Protein AF-A0A966STB1-F1 (afdb_monomer)

Radius of gyration: 39.83 Å; Cα contacts (8 Å, |Δi|>4): 45; chains: 1; bounding box: 77×28×115 Å

Solvent-accessible surface area (backbone atoms only — not comparable to full-atom values): 8412 Å² total; per-residue (Å²): 144,54,70,67,58,52,54,51,51,55,53,50,56,55,52,56,65,61,66,73,73,76,79,88,90,83,88,86,82,91,80,92,77,86,81,72,77,62,73,63,58,60,52,50,54,56,48,60,64,45,53,65,52,50,55,52,49,53,50,50,50,52,52,49,52,54,51,47,55,50,50,47,53,51,51,43,53,49,54,53,52,52,49,58,64,48,48,54,61,44,51,50,53,29,50,51,20,47,43,53,58,71,22,78,89,51,75,64,89,51,67,66,60,39,51,49,22,48,53,50,28,53,52,40,54,53,49,53,51,55,54,49,57,54,48,54,54,50,59,53,69,72,75,112

Foldseek 3Di:
DVVVVVVVVVVVVVVVVVVVPDDDDDDDDDDDDDDDDPPVVVVVVVVVVVVVVVVVVVVVVVVVVVVVLVVLVVVLVVLVVVLVVLCVVLVVQLVVLVCQLVQVVHDDPDVVSNVVSVVSNVVSVVVNVVSVVVSVVSVVVNPD

Structure (mmCIF, N/CA/C/O backbone):
data_AF-A0A966STB1-F1
#
_entry.id   AF-A0A966STB1-F1
#
loop_
_atom_site.group_PDB
_atom_site.id
_atom_site.type_symbol
_atom_site.label_atom_id
_atom_site.label_alt_id
_atom_site.label_comp_id
_atom_site.label_asym_id
_atom_site.label_entity_id
_atom_site.label_seq_id
_atom_site.pdbx_PDB_ins_code
_atom_site.Cartn_x
_atom_site.Cartn_y
_atom_site.Cartn_z
_atom_site.occupancy
_atom_site.B_iso_or_equiv
_atom_site.auth_seq_id
_atom_site.auth_comp_id
_atom_site.auth_asym_id
_atom_site.auth_atom_id
_atom_site.pdbx_PDB_model_num
ATOM 1 N N . MET A 1 1 ? 51.644 15.482 -32.361 1.00 53.56 1 MET A N 1
ATOM 2 C CA . MET A 1 1 ? 52.282 15.930 -33.619 1.00 53.56 1 MET A CA 1
ATOM 3 C C . MET A 1 1 ? 52.520 14.725 -34.548 1.00 53.56 1 MET A C 1
ATOM 5 O O . MET A 1 1 ? 53.633 14.475 -34.968 1.00 53.56 1 MET A O 1
ATOM 9 N N . PHE A 1 2 ? 51.474 13.933 -34.811 1.00 54.25 2 PHE A N 1
ATOM 10 C CA . PHE A 1 2 ? 51.526 12.704 -35.636 1.00 54.25 2 PHE A CA 1
ATOM 11 C C . PHE A 1 2 ? 50.235 12.584 -36.462 1.00 54.25 2 PHE A C 1
ATOM 13 O O . PHE A 1 2 ? 50.253 12.272 -37.645 1.00 54.25 2 PHE A O 1
ATOM 20 N N . TRP A 1 3 ? 49.116 12.997 -35.859 1.00 38.19 3 TRP A N 1
ATOM 21 C CA . TRP A 1 3 ? 47.798 13.037 -36.493 1.00 38.19 3 TRP A CA 1
ATOM 22 C C . TRP A 1 3 ? 47.689 13.999 -37.694 1.00 38.19 3 TRP A C 1
ATOM 24 O O . TRP A 1 3 ? 47.053 13.659 -38.680 1.00 38.19 3 TRP A O 1
ATOM 34 N N . LEU A 1 4 ? 48.361 15.159 -37.657 1.00 59.09 4 LEU A N 1
ATOM 35 C CA . LEU A 1 4 ? 48.360 16.127 -38.769 1.00 59.09 4 LEU A CA 1
ATOM 36 C C . LEU A 1 4 ? 49.192 15.660 -39.979 1.00 59.09 4 LEU A C 1
ATOM 38 O O . LEU A 1 4 ? 48.802 15.927 -41.114 1.00 59.09 4 LEU A O 1
ATOM 42 N N . GLU A 1 5 ? 50.294 14.937 -39.749 1.00 63.38 5 GLU A N 1
ATOM 43 C CA . GLU A 1 5 ? 51.127 14.361 -40.819 1.00 63.38 5 GLU A CA 1
ATOM 44 C C . GLU A 1 5 ? 50.423 13.175 -41.490 1.00 63.38 5 GLU A C 1
ATOM 46 O O . GLU A 1 5 ? 50.430 13.069 -42.712 1.00 63.38 5 GLU A O 1
ATOM 51 N N . PHE A 1 6 ? 49.701 12.351 -40.723 1.00 69.19 6 PHE A N 1
ATOM 52 C CA . PHE A 1 6 ? 48.909 11.252 -41.281 1.00 69.19 6 PHE A CA 1
ATOM 53 C C . PHE A 1 6 ? 47.780 11.748 -42.195 1.00 69.19 6 PHE A C 1
ATOM 55 O O . PHE A 1 6 ? 47.616 11.247 -43.304 1.00 69.19 6 PHE A O 1
ATOM 62 N N . THR A 1 7 ? 47.036 12.782 -41.785 1.00 58.47 7 THR A N 1
ATOM 63 C CA . THR A 1 7 ? 46.008 13.389 -42.647 1.00 58.47 7 THR A CA 1
ATOM 64 C C . THR A 1 7 ? 46.601 14.045 -43.891 1.00 58.47 7 THR A C 1
ATOM 66 O O . THR A 1 7 ? 46.003 13.972 -44.962 1.00 58.47 7 THR A O 1
ATOM 69 N N . ARG A 1 8 ? 47.787 14.656 -43.784 1.00 69.62 8 ARG A N 1
ATOM 70 C CA . ARG A 1 8 ? 48.456 15.304 -44.919 1.00 69.62 8 ARG A CA 1
ATOM 71 C C . ARG A 1 8 ? 48.957 14.270 -45.933 1.00 69.62 8 ARG A C 1
ATOM 73 O O . ARG A 1 8 ? 48.803 14.484 -47.131 1.00 69.62 8 ARG A O 1
ATOM 80 N N . GLU A 1 9 ? 49.449 13.127 -45.461 1.00 64.62 9 GLU A N 1
ATOM 81 C CA . GLU A 1 9 ? 49.903 12.026 -46.314 1.00 64.62 9 GLU A CA 1
ATOM 82 C C . GLU A 1 9 ? 48.739 11.275 -46.977 1.00 64.62 9 GLU A C 1
ATOM 84 O O . GLU A 1 9 ? 48.813 10.912 -48.151 1.00 64.62 9 GLU A O 1
ATOM 89 N N . PHE A 1 10 ? 47.614 11.126 -46.273 1.00 69.25 10 PHE A N 1
ATOM 90 C CA . PHE A 1 10 ? 46.413 10.505 -46.832 1.00 69.25 10 PHE A CA 1
ATOM 91 C C . PHE A 1 10 ? 45.805 11.342 -47.972 1.00 69.25 10 PHE A C 1
ATOM 93 O O . PHE A 1 10 ? 45.441 10.796 -49.014 1.00 69.25 10 PHE A O 1
ATOM 100 N N . TYR A 1 11 ? 45.757 12.673 -47.820 1.00 63.94 11 TYR A N 1
ATOM 101 C CA . TYR A 1 11 ? 45.321 13.575 -48.894 1.00 63.94 11 TYR A CA 1
ATOM 102 C C . TYR A 1 11 ? 46.332 13.649 -50.050 1.00 63.94 1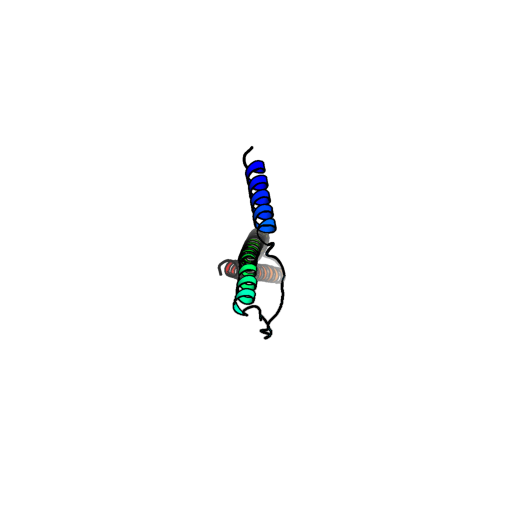1 TYR A C 1
ATOM 104 O O . TYR A 1 11 ? 45.924 13.688 -51.209 1.00 63.94 11 TYR A O 1
ATOM 112 N N . ARG A 1 12 ? 47.641 13.580 -49.769 1.00 76.25 12 ARG A N 1
ATOM 113 C CA . ARG A 1 12 ? 48.690 13.536 -50.803 1.00 76.25 12 ARG A CA 1
ATOM 114 C C . ARG A 1 12 ? 48.547 12.311 -51.715 1.00 76.25 12 ARG A C 1
ATOM 116 O O . ARG A 1 12 ? 48.614 12.444 -52.934 1.00 76.25 12 ARG A O 1
ATOM 123 N N . LEU A 1 13 ? 48.280 11.141 -51.132 1.00 62.47 13 LEU A N 1
ATOM 124 C CA . LEU A 1 13 ? 48.078 9.886 -51.867 1.00 62.47 13 LEU A CA 1
ATOM 125 C C . LEU A 1 13 ? 46.771 9.868 -52.679 1.00 62.47 13 LEU A C 1
ATOM 127 O O . LEU A 1 13 ? 46.709 9.241 -53.740 1.00 62.47 13 LEU A O 1
ATOM 131 N N . ALA A 1 14 ? 45.733 10.566 -52.206 1.00 63.78 14 ALA A N 1
ATOM 132 C CA . ALA A 1 14 ? 44.468 10.703 -52.924 1.00 63.78 14 ALA A CA 1
ATOM 133 C C . ALA A 1 14 ? 44.605 11.570 -54.192 1.00 63.78 14 ALA A C 1
ATOM 135 O O . ALA A 1 14 ? 44.018 11.239 -55.223 1.00 63.78 14 ALA A O 1
ATOM 136 N N . GLU A 1 15 ? 45.421 12.629 -54.150 1.00 62.88 15 GLU A N 1
ATOM 137 C CA . GLU A 1 15 ? 45.677 13.505 -55.304 1.00 62.88 15 GLU A CA 1
ATOM 138 C C . GLU A 1 15 ? 46.613 12.846 -56.340 1.00 62.88 15 GLU A C 1
ATOM 140 O O . GLU A 1 15 ? 46.399 12.968 -57.548 1.00 62.88 15 GLU A O 1
ATOM 145 N N . GLU A 1 16 ? 47.594 12.058 -55.884 1.00 66.38 16 GLU A N 1
ATOM 146 C CA . GLU A 1 16 ? 48.556 11.342 -56.739 1.00 66.38 16 GLU A CA 1
ATOM 147 C C . GLU A 1 16 ? 47.869 10.258 -57.599 1.00 66.38 16 GLU A C 1
ATOM 149 O O . GLU A 1 16 ? 48.165 10.105 -58.787 1.00 66.38 16 GLU A O 1
ATOM 154 N N . LYS A 1 17 ? 46.841 9.579 -57.059 1.00 57.78 17 LYS A N 1
ATOM 155 C CA . LYS A 1 17 ? 45.996 8.653 -57.841 1.00 57.78 17 LYS A CA 1
ATOM 156 C C . LYS A 1 17 ? 45.014 9.346 -58.787 1.00 57.78 17 LYS A C 1
ATOM 158 O O . LYS A 1 17 ? 44.532 8.705 -59.720 1.00 57.78 17 LYS A O 1
ATOM 163 N N . LYS A 1 18 ? 44.739 10.636 -58.583 1.00 57.62 18 LYS A N 1
ATOM 164 C CA . LYS A 1 18 ? 43.848 11.437 -59.435 1.00 57.62 18 LYS A CA 1
ATOM 165 C C . LYS A 1 18 ? 44.561 11.963 -60.688 1.00 57.62 18 LYS A C 1
ATOM 167 O O . LYS A 1 18 ? 43.917 12.129 -61.717 1.00 57.62 18 LYS A O 1
ATOM 172 N N . GLN A 1 19 ? 45.883 12.162 -60.632 1.00 54.50 19 GLN A N 1
ATOM 173 C CA . GLN A 1 19 ? 46.705 12.596 -61.775 1.00 54.50 19 GLN A CA 1
ATOM 174 C C . GLN A 1 19 ? 47.241 11.446 -62.645 1.00 54.50 19 GLN A C 1
ATOM 176 O O . GLN A 1 19 ? 47.540 11.662 -63.818 1.00 54.50 19 GLN A O 1
ATOM 181 N N . ALA A 1 20 ? 47.290 10.211 -62.134 1.00 52.97 20 ALA A N 1
ATOM 182 C CA . ALA A 1 20 ? 47.763 9.048 -62.894 1.00 52.97 20 ALA A CA 1
ATOM 183 C C . ALA A 1 20 ? 46.780 8.536 -63.974 1.00 52.97 20 ALA A C 1
ATOM 185 O O . ALA A 1 20 ? 47.103 7.609 -64.713 1.00 52.97 20 ALA A O 1
ATOM 186 N N . ALA A 1 21 ? 45.587 9.126 -64.091 1.00 49.34 21 ALA A N 1
ATOM 187 C CA . ALA A 1 21 ? 44.557 8.715 -65.042 1.00 49.34 21 ALA A CA 1
ATOM 188 C C . ALA A 1 21 ? 44.311 9.788 -66.115 1.00 49.34 21 ALA A C 1
ATOM 190 O O . ALA A 1 21 ? 43.206 10.302 -66.257 1.00 49.34 21 ALA A O 1
ATOM 191 N N . THR A 1 22 ? 45.345 10.111 -66.892 1.00 47.72 22 THR A N 1
ATOM 192 C CA . THR A 1 22 ? 45.170 10.800 -68.179 1.00 47.72 22 THR A CA 1
ATOM 193 C C . THR A 1 22 ? 45.805 9.938 -69.266 1.00 47.72 22 THR A C 1
ATOM 195 O O . THR A 1 22 ? 47.020 9.925 -69.425 1.00 47.72 22 THR A O 1
ATOM 198 N N . VAL A 1 23 ? 44.987 9.173 -69.991 1.00 47.94 23 VAL A N 1
ATOM 199 C CA . VAL A 1 23 ? 45.392 8.448 -71.209 1.00 47.94 23 VAL A CA 1
ATOM 200 C C . VAL A 1 23 ? 44.769 9.182 -72.407 1.00 47.94 23 VAL A C 1
ATOM 202 O O . VAL A 1 23 ? 43.611 9.595 -72.307 1.00 47.94 23 VAL A O 1
ATOM 205 N N . PRO A 1 24 ? 45.508 9.411 -73.511 1.00 38.75 24 PRO A N 1
ATOM 206 C CA . PRO A 1 24 ? 45.072 10.274 -74.605 1.00 38.75 24 PRO A CA 1
ATOM 207 C C . PRO A 1 24 ? 43.988 9.623 -75.477 1.00 38.75 24 PRO A C 1
ATOM 209 O O . PRO A 1 24 ? 43.949 8.408 -75.658 1.00 38.75 24 PRO A O 1
ATOM 212 N N . VAL A 1 25 ? 43.131 10.467 -76.055 1.00 45.56 25 VAL A N 1
ATOM 213 C CA . VAL A 1 25 ? 42.109 10.109 -77.049 1.00 45.56 25 VAL A CA 1
ATOM 214 C C . VAL A 1 25 ? 42.716 10.080 -78.457 1.00 45.56 25 VAL A C 1
ATOM 216 O O . VAL A 1 25 ? 43.263 11.083 -78.907 1.00 45.56 25 VAL A O 1
ATOM 219 N N . ALA A 1 26 ? 42.515 8.974 -79.181 1.00 34.41 26 ALA A N 1
ATOM 220 C CA . ALA A 1 26 ? 42.352 8.951 -80.640 1.00 34.41 26 ALA A CA 1
ATOM 221 C C . ALA A 1 26 ? 41.368 7.813 -81.038 1.00 34.41 26 ALA A C 1
ATOM 223 O O . ALA A 1 26 ? 41.464 6.726 -80.466 1.00 34.41 26 ALA A O 1
ATOM 224 N N . PRO A 1 27 ? 40.400 8.039 -81.955 1.00 42.66 27 PRO A N 1
ATOM 225 C CA . PRO A 1 27 ? 39.285 7.117 -82.252 1.00 42.66 27 PRO A CA 1
ATOM 226 C C . P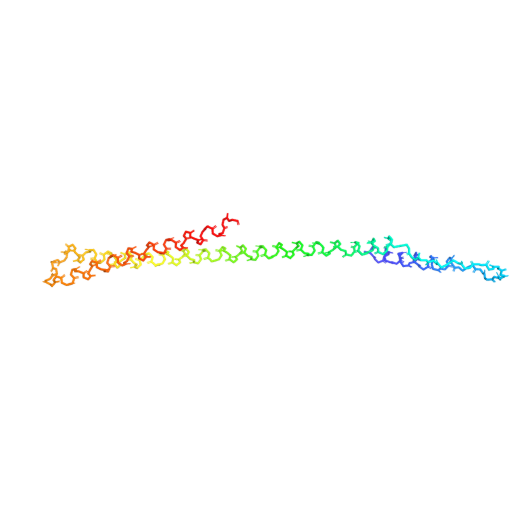RO A 1 27 ? 39.541 6.283 -83.537 1.00 42.66 27 PRO A C 1
ATOM 228 O O . PRO A 1 27 ? 40.567 6.506 -84.179 1.00 42.66 27 PRO A O 1
ATOM 231 N N . PRO A 1 28 ? 38.598 5.459 -84.059 1.00 51.88 28 PRO A N 1
ATOM 232 C CA . PRO A 1 28 ? 37.479 4.719 -83.446 1.00 51.88 28 PRO A CA 1
ATOM 233 C C . PRO A 1 28 ? 37.433 3.219 -83.857 1.00 51.88 28 PRO A C 1
ATOM 235 O O . PRO A 1 28 ? 37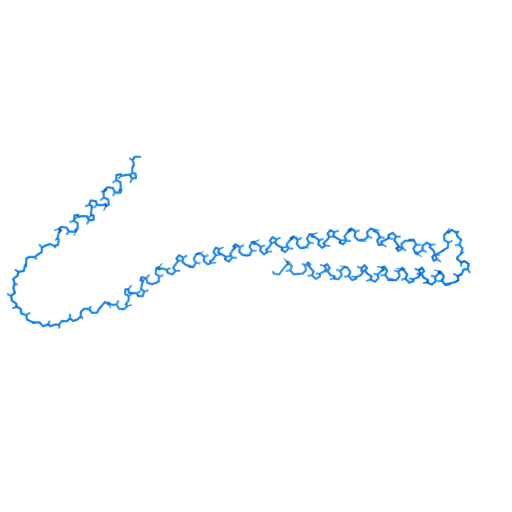.879 2.844 -84.936 1.00 51.88 28 PRO A O 1
ATOM 238 N N . ALA A 1 29 ? 36.734 2.377 -83.086 1.00 31.58 29 ALA A N 1
ATOM 239 C CA . ALA A 1 29 ? 35.926 1.285 -83.649 1.00 31.58 29 ALA A CA 1
ATOM 240 C C . ALA A 1 29 ? 34.822 0.874 -82.662 1.00 31.58 29 ALA A C 1
ATOM 242 O O . ALA A 1 29 ? 35.056 0.709 -81.469 1.00 31.58 29 ALA A O 1
ATOM 243 N N . ALA A 1 30 ? 33.6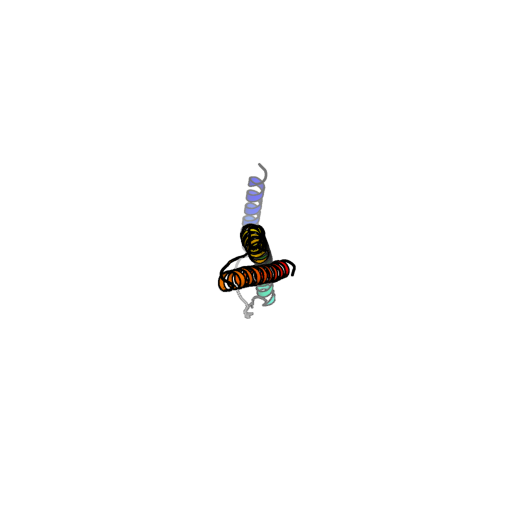05 0.773 -83.184 1.00 48.56 30 ALA A N 1
ATOM 244 C CA . ALA A 1 30 ? 32.367 0.524 -82.465 1.00 48.56 30 ALA A CA 1
ATOM 245 C C . ALA A 1 30 ? 32.335 -0.822 -81.717 1.00 48.56 30 ALA A C 1
ATOM 247 O O . ALA A 1 30 ? 32.881 -1.813 -82.190 1.00 48.56 30 ALA A O 1
ATOM 248 N N . VAL A 1 31 ? 31.609 -0.859 -80.596 1.00 40.09 31 VAL A N 1
ATOM 249 C CA . VAL A 1 31 ? 30.424 -1.710 -80.344 1.00 40.09 31 VAL A CA 1
ATOM 250 C C . VAL A 1 31 ? 30.074 -1.561 -78.861 1.00 40.09 31 VAL A C 1
ATOM 252 O O . VAL A 1 31 ? 30.891 -1.814 -77.978 1.00 40.09 31 VAL A O 1
ATOM 255 N N . GLY A 1 32 ? 28.859 -1.080 -78.596 1.00 50.34 32 GLY A N 1
ATOM 256 C CA . GLY A 1 32 ? 28.377 -0.777 -77.254 1.00 50.34 32 GLY A CA 1
ATOM 257 C C . GLY A 1 32 ? 28.362 -1.993 -76.330 1.00 50.34 32 GLY A C 1
ATOM 258 O O . GLY A 1 32 ? 27.926 -3.077 -76.712 1.00 50.34 32 GLY A O 1
ATOM 259 N N . ARG A 1 33 ? 28.784 -1.780 -75.082 1.00 45.38 33 ARG A N 1
ATOM 260 C CA . ARG A 1 33 ? 28.366 -2.592 -73.940 1.00 45.38 33 ARG A CA 1
ATOM 261 C C . ARG A 1 33 ? 28.077 -1.676 -72.762 1.00 45.38 33 ARG A C 1
ATOM 263 O O .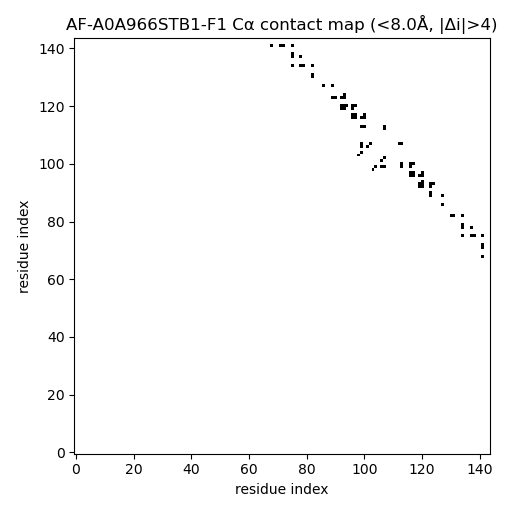 ARG A 1 33 ? 28.965 -1.059 -72.188 1.00 45.38 33 ARG A O 1
ATOM 270 N N . GLU A 1 34 ? 26.793 -1.595 -72.465 1.00 49.12 34 GLU A N 1
ATOM 271 C CA . GLU A 1 34 ? 26.180 -0.990 -71.294 1.00 49.12 34 GLU A CA 1
ATOM 272 C C . GLU A 1 34 ? 26.791 -1.617 -70.025 1.00 49.12 34 GLU A C 1
ATOM 274 O O . GLU A 1 34 ? 26.589 -2.797 -69.735 1.00 49.12 34 GLU A O 1
ATOM 279 N N . THR A 1 35 ? 27.616 -0.867 -69.288 1.00 45.62 35 THR A N 1
ATOM 280 C CA . THR A 1 35 ? 28.199 -1.340 -68.025 1.00 45.62 35 THR A CA 1
ATOM 281 C C . THR A 1 35 ? 27.168 -1.193 -66.912 1.00 45.62 35 THR A C 1
ATOM 283 O O . THR A 1 35 ? 27.129 -0.184 -66.208 1.00 45.62 35 THR A O 1
ATOM 286 N N . ALA A 1 36 ? 26.312 -2.201 -66.758 1.00 50.84 36 ALA A N 1
ATOM 287 C CA . ALA A 1 36 ? 25.483 -2.345 -65.572 1.00 50.84 36 ALA A CA 1
ATOM 288 C C . ALA A 1 36 ? 26.390 -2.522 -64.341 1.00 50.84 36 ALA A C 1
ATOM 290 O O . ALA A 1 36 ? 27.198 -3.453 -64.286 1.00 50.84 36 ALA A O 1
ATOM 291 N N . VAL A 1 37 ? 26.261 -1.635 -63.350 1.00 54.75 37 VAL A N 1
ATOM 292 C CA . VAL A 1 37 ? 26.865 -1.820 -62.021 1.00 54.75 37 VAL A CA 1
ATOM 293 C C . VAL A 1 37 ? 26.429 -3.198 -61.501 1.00 54.75 37 VAL A C 1
ATOM 295 O O . VAL A 1 37 ? 25.226 -3.485 -61.504 1.00 54.75 37 VAL A O 1
ATOM 298 N N . PRO A 1 38 ? 27.351 -4.087 -61.087 1.00 50.91 38 PRO A N 1
ATOM 299 C CA . PRO A 1 38 ? 26.968 -5.415 -60.639 1.00 50.91 38 PRO A C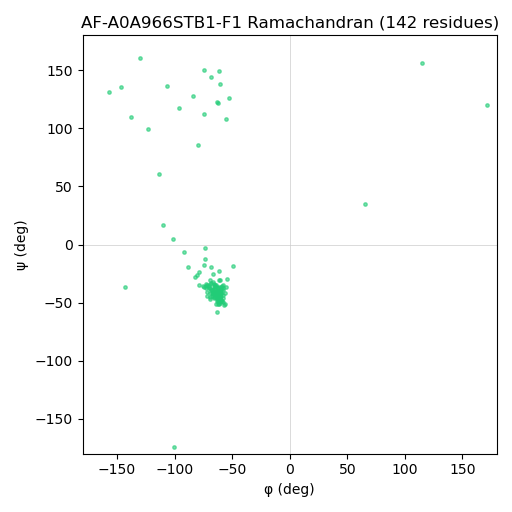A 1
ATOM 300 C C . PRO A 1 38 ? 26.094 -5.271 -59.390 1.00 50.91 38 PRO A C 1
ATOM 302 O O . PRO A 1 38 ? 26.512 -4.685 -58.392 1.00 50.91 38 PRO A O 1
ATOM 305 N N . ARG A 1 39 ? 24.871 -5.818 -59.447 1.00 57.97 39 ARG A N 1
ATOM 306 C CA . ARG A 1 39 ? 23.863 -5.801 -58.365 1.00 57.97 39 ARG A CA 1
ATOM 307 C C . ARG A 1 39 ? 24.408 -6.242 -56.993 1.00 57.97 39 ARG A C 1
ATOM 309 O O . ARG A 1 39 ? 23.816 -5.922 -55.969 1.00 57.97 39 ARG A O 1
ATOM 316 N N . THR A 1 40 ? 25.543 -6.938 -56.965 1.00 56.62 40 THR A N 1
ATOM 317 C CA . THR A 1 40 ? 26.266 -7.366 -55.762 1.00 56.62 40 THR A CA 1
ATOM 318 C C . THR A 1 40 ? 26.960 -6.223 -55.012 1.00 56.62 40 THR A C 1
ATOM 320 O O . THR A 1 40 ? 26.971 -6.240 -53.785 1.00 56.62 40 THR A O 1
ATOM 323 N N . ALA A 1 41 ? 27.489 -5.205 -55.699 1.00 58.59 41 ALA A N 1
ATOM 324 C CA . ALA A 1 41 ? 28.187 -4.087 -55.055 1.00 58.59 41 ALA A CA 1
ATOM 325 C C . ALA A 1 41 ? 27.214 -3.160 -54.307 1.00 58.59 41 ALA A C 1
ATOM 327 O O . ALA A 1 41 ? 27.483 -2.762 -53.177 1.00 58.59 41 ALA A O 1
ATOM 328 N N . THR A 1 42 ? 26.043 -2.884 -54.891 1.00 63.97 42 THR A N 1
ATOM 329 C CA . THR A 1 42 ? 24.971 -2.125 -54.223 1.00 63.97 42 THR A CA 1
ATOM 330 C C . THR A 1 42 ? 24.441 -2.864 -52.993 1.00 63.97 42 THR A C 1
ATOM 332 O O . THR A 1 42 ? 24.231 -2.245 -51.954 1.00 63.97 42 THR A O 1
ATOM 335 N N . ALA A 1 43 ? 24.276 -4.189 -53.079 1.00 68.25 43 ALA A N 1
ATOM 336 C CA . ALA A 1 43 ? 23.854 -5.007 -51.942 1.00 68.25 43 ALA A CA 1
ATOM 337 C C . ALA A 1 43 ? 24.893 -5.013 -50.805 1.00 68.25 43 ALA A C 1
ATOM 339 O O . ALA A 1 43 ? 24.521 -4.959 -49.637 1.00 68.25 43 ALA A O 1
ATOM 340 N N . PHE A 1 44 ? 26.187 -5.028 -51.134 1.00 77.88 44 PHE A N 1
ATOM 341 C CA . PHE A 1 44 ? 27.268 -4.990 -50.148 1.00 77.88 44 PHE A CA 1
ATOM 342 C C . PHE A 1 44 ? 27.380 -3.635 -49.435 1.00 77.88 44 PHE A C 1
ATOM 344 O O . PHE A 1 44 ? 27.535 -3.595 -48.220 1.00 77.88 44 PHE A O 1
ATOM 351 N N . VAL A 1 45 ? 27.248 -2.523 -50.163 1.00 77.19 45 VAL A N 1
ATOM 352 C CA . VAL A 1 45 ? 27.250 -1.180 -49.558 1.00 77.19 45 VAL A CA 1
ATOM 353 C C . VAL A 1 45 ? 26.040 -0.996 -48.640 1.00 77.19 45 VAL A C 1
ATOM 355 O O . VAL A 1 45 ? 26.203 -0.578 -47.498 1.00 77.19 45 VAL A O 1
ATOM 358 N N . ALA A 1 46 ? 24.847 -1.406 -49.085 1.00 78.00 46 ALA A N 1
ATOM 359 C CA . ALA A 1 46 ? 23.655 -1.392 -48.238 1.00 78.00 46 ALA A CA 1
ATOM 360 C C . ALA A 1 46 ? 23.826 -2.270 -46.984 1.00 78.00 46 ALA A C 1
ATOM 362 O O . ALA A 1 46 ? 23.400 -1.885 -45.896 1.00 78.00 46 ALA A O 1
ATOM 363 N N . PHE A 1 47 ? 24.488 -3.426 -47.112 1.00 82.81 47 PHE A N 1
ATOM 364 C CA . PHE A 1 47 ? 24.835 -4.272 -45.973 1.00 82.81 47 PHE A CA 1
ATOM 365 C C . PHE A 1 47 ? 25.740 -3.532 -44.983 1.00 82.81 47 PHE A C 1
ATOM 367 O O . PHE A 1 47 ? 25.385 -3.466 -43.815 1.00 82.81 47 PHE A O 1
ATOM 374 N N . LEU A 1 48 ? 26.837 -2.906 -45.424 1.00 80.94 48 LEU A N 1
ATOM 375 C CA . LEU A 1 48 ? 27.750 -2.169 -44.538 1.00 80.94 48 LEU A CA 1
ATOM 376 C C . LEU A 1 48 ? 27.065 -1.023 -43.773 1.00 80.94 48 LEU A C 1
ATOM 378 O O . LEU A 1 48 ? 27.358 -0.835 -42.594 1.00 80.94 48 LEU A O 1
ATOM 382 N N . ASP A 1 49 ? 26.098 -0.335 -44.383 1.00 82.69 49 ASP A N 1
ATOM 383 C CA . ASP A 1 49 ? 25.290 0.693 -43.704 1.00 82.69 49 ASP A CA 1
ATOM 384 C C . ASP A 1 49 ? 24.349 0.112 -42.630 1.00 82.69 49 ASP A C 1
ATOM 386 O O . ASP A 1 49 ? 23.896 0.818 -41.724 1.00 82.69 49 ASP A O 1
ATOM 390 N N . THR A 1 50 ? 24.053 -1.189 -42.692 1.00 82.88 50 THR A N 1
ATOM 391 C CA . THR A 1 50 ? 23.148 -1.866 -41.751 1.00 82.88 50 THR A CA 1
ATOM 392 C C . THR A 1 50 ? 23.841 -2.219 -40.429 1.00 82.88 50 THR A C 1
ATOM 394 O O . THR A 1 50 ? 23.185 -2.287 -39.390 1.00 82.88 50 THR A O 1
ATOM 397 N N . LEU A 1 51 ? 25.164 -2.404 -40.435 1.00 80.81 51 LEU A N 1
ATOM 398 C CA . LEU A 1 51 ? 25.950 -2.826 -39.266 1.00 80.81 51 LEU A CA 1
ATOM 399 C C . LEU A 1 51 ? 25.910 -1.778 -38.130 1.00 80.81 51 LEU A C 1
ATOM 401 O O . LEU A 1 51 ? 25.481 -2.131 -37.031 1.00 80.81 51 LEU A O 1
ATOM 405 N N . PRO A 1 52 ? 26.196 -0.479 -38.374 1.00 84.75 52 PRO A N 1
ATOM 406 C CA . PRO A 1 52 ? 26.038 0.561 -37.351 1.00 84.75 52 PRO A CA 1
ATOM 407 C C . PRO A 1 52 ? 24.591 0.702 -36.856 1.00 84.75 52 PRO A C 1
ATOM 409 O O . PRO A 1 52 ? 24.333 1.054 -35.701 1.00 84.75 52 PRO A O 1
ATOM 412 N N . ARG A 1 53 ? 23.610 0.426 -37.727 1.00 86.12 53 ARG A N 1
ATOM 413 C CA . ARG A 1 53 ? 22.189 0.460 -37.362 1.00 86.12 53 ARG A CA 1
ATOM 414 C C . ARG A 1 53 ? 21.821 -0.670 -36.400 1.00 86.12 53 ARG A C 1
ATOM 416 O O . ARG A 1 53 ? 20.971 -0.473 -35.538 1.00 86.12 53 ARG A O 1
ATOM 423 N N . LEU A 1 54 ? 22.459 -1.831 -36.516 1.00 84.88 54 LEU A N 1
ATOM 424 C CA . LEU A 1 54 ? 22.244 -2.944 -35.598 1.00 84.88 54 LEU A CA 1
ATOM 425 C C . LEU A 1 54 ? 22.808 -2.633 -34.206 1.00 84.88 54 LEU A C 1
ATOM 427 O O . LEU A 1 54 ? 22.092 -2.795 -33.220 1.00 84.88 54 LEU A O 1
ATOM 431 N N . ASP A 1 55 ? 24.027 -2.095 -34.133 1.00 87.81 55 ASP A N 1
ATOM 432 C CA . ASP A 1 55 ? 24.660 -1.701 -32.865 1.00 87.81 55 ASP A CA 1
ATOM 433 C C . ASP A 1 55 ? 23.865 -0.603 -32.144 1.00 87.81 55 ASP A C 1
ATOM 435 O O . ASP A 1 55 ? 23.629 -0.667 -30.937 1.00 87.81 55 ASP A O 1
ATOM 439 N N . THR A 1 56 ? 23.383 0.400 -32.885 1.00 91.88 56 THR A N 1
ATOM 440 C CA . THR A 1 56 ? 22.547 1.466 -32.309 1.00 91.88 56 THR A CA 1
ATOM 441 C C . THR A 1 56 ? 21.202 0.945 -31.809 1.00 91.88 56 THR A C 1
ATOM 443 O O . THR A 1 56 ? 20.749 1.371 -30.748 1.00 91.88 56 THR A O 1
ATOM 446 N N . LEU A 1 57 ? 20.564 0.004 -32.512 1.00 91.31 57 LEU A N 1
ATOM 447 C CA . LEU A 1 57 ? 19.340 -0.639 -32.029 1.00 91.31 57 LEU A CA 1
ATOM 448 C C . LEU A 1 57 ? 19.594 -1.465 -30.766 1.00 91.31 57 LEU A C 1
ATOM 450 O O . LEU A 1 57 ? 18.814 -1.364 -29.825 1.00 91.31 57 LEU A O 1
ATOM 454 N N . GLN A 1 58 ? 20.690 -2.223 -30.711 1.00 93.12 58 GLN A N 1
ATOM 455 C CA . GLN A 1 58 ? 21.068 -2.977 -29.514 1.00 93.12 58 GLN A CA 1
ATOM 456 C C . GLN A 1 58 ? 21.322 -2.061 -28.315 1.00 93.12 58 GLN A C 1
ATOM 458 O O . GLN A 1 58 ? 20.857 -2.353 -27.216 1.00 93.12 58 GLN A O 1
ATOM 463 N N . ASN A 1 59 ? 22.014 -0.937 -28.515 1.00 93.88 59 ASN A N 1
ATOM 464 C CA . ASN A 1 59 ? 22.235 0.039 -27.449 1.00 93.88 59 ASN A CA 1
ATOM 465 C C . ASN A 1 59 ? 20.920 0.662 -26.974 1.00 93.88 59 ASN A C 1
ATOM 467 O O . ASN A 1 59 ? 20.702 0.756 -25.773 1.00 93.88 59 ASN A O 1
ATOM 471 N N . ARG A 1 60 ? 20.000 0.993 -27.889 1.00 93.75 60 ARG A N 1
ATOM 472 C CA . ARG A 1 60 ? 18.667 1.494 -27.520 1.00 93.75 60 ARG A CA 1
ATOM 473 C C . ARG A 1 60 ? 17.844 0.466 -26.751 1.00 93.75 60 ARG A C 1
ATOM 475 O O . ARG A 1 60 ? 17.162 0.842 -25.808 1.00 93.75 60 ARG A O 1
ATOM 482 N N . VAL A 1 61 ? 17.896 -0.811 -27.135 1.00 94.44 61 VAL A N 1
ATOM 483 C CA . VAL A 1 61 ? 17.237 -1.890 -26.381 1.00 94.44 61 VAL A CA 1
ATOM 484 C C . VAL A 1 61 ? 17.807 -1.958 -24.966 1.00 94.44 61 VAL A C 1
ATOM 486 O O . VAL A 1 61 ? 17.037 -1.887 -24.018 1.00 94.44 61 VAL A O 1
ATOM 489 N N . LYS A 1 62 ? 19.137 -1.961 -24.809 1.00 94.81 62 LYS A N 1
ATOM 490 C CA . LYS A 1 62 ? 19.787 -1.961 -23.487 1.00 94.81 62 LYS A CA 1
ATOM 491 C C . LYS A 1 62 ? 19.435 -0.736 -22.643 1.00 94.81 62 LYS A C 1
ATOM 493 O O . LYS A 1 62 ? 19.232 -0.860 -21.441 1.00 94.81 62 LYS A O 1
ATOM 498 N N . GLU A 1 63 ? 19.373 0.448 -23.247 1.00 95.19 63 GLU A N 1
ATOM 499 C CA . GLU A 1 63 ? 18.962 1.678 -22.559 1.00 95.19 63 GLU A CA 1
ATOM 500 C C . GLU A 1 63 ? 17.509 1.594 -22.079 1.00 95.19 63 GLU A C 1
ATOM 502 O O . GLU A 1 63 ? 17.215 1.974 -20.946 1.00 95.19 63 GLU A O 1
ATOM 507 N N . LEU A 1 64 ? 16.607 1.066 -22.914 1.00 94.19 64 LEU A N 1
ATOM 508 C CA . LEU A 1 64 ? 15.204 0.859 -22.555 1.00 94.19 64 LEU A CA 1
ATOM 509 C C . LEU A 1 64 ? 15.047 -0.201 -21.460 1.00 94.19 64 LEU A C 1
ATOM 511 O O . LEU A 1 64 ? 14.302 0.029 -20.514 1.00 94.19 64 LEU A O 1
ATOM 515 N N . GLU A 1 65 ? 15.774 -1.315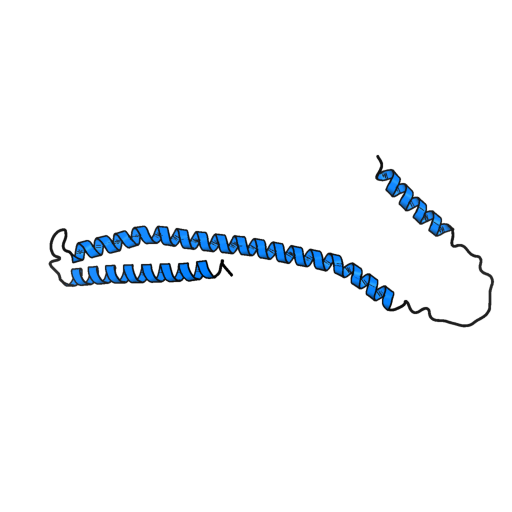 -21.545 1.00 93.25 65 GLU A N 1
ATOM 516 C CA . GLU A 1 65 ? 15.811 -2.355 -20.509 1.00 93.25 65 GLU A CA 1
ATOM 517 C C . GLU A 1 65 ? 16.320 -1.794 -19.177 1.00 93.25 65 GLU A C 1
ATOM 519 O O . GLU A 1 65 ? 15.715 -2.017 -18.130 1.00 93.25 65 GLU A O 1
ATOM 524 N N . ALA A 1 66 ? 17.399 -1.004 -19.202 1.00 92.75 66 ALA A N 1
ATOM 525 C CA . ALA A 1 66 ? 17.933 -0.366 -18.005 1.00 92.75 66 ALA A CA 1
ATOM 526 C C . ALA A 1 66 ? 16.941 0.640 -17.399 1.00 92.75 66 ALA A C 1
ATOM 528 O O . ALA A 1 66 ? 16.771 0.674 -16.178 1.00 92.75 66 ALA A O 1
ATOM 529 N N . ALA A 1 67 ? 16.272 1.441 -18.233 1.00 91.06 67 ALA A N 1
ATOM 530 C CA . ALA A 1 67 ? 15.251 2.384 -17.787 1.00 91.06 67 ALA A CA 1
ATOM 531 C C . ALA A 1 67 ? 14.038 1.667 -17.173 1.00 91.06 67 ALA A C 1
ATOM 533 O O . ALA A 1 67 ? 13.562 2.076 -16.111 1.00 91.06 67 ALA A O 1
ATOM 534 N N . LEU A 1 68 ? 13.582 0.576 -17.794 1.00 90.19 68 LEU A N 1
ATOM 535 C CA . LEU A 1 68 ? 12.493 -0.256 -17.288 1.00 90.19 68 LEU A CA 1
ATOM 536 C C . LEU A 1 68 ? 12.861 -0.870 -15.932 1.00 90.19 68 LEU A C 1
ATOM 538 O O . LEU A 1 68 ? 12.147 -0.666 -14.958 1.00 90.19 68 LEU A O 1
ATOM 542 N N . ALA A 1 69 ? 14.048 -1.469 -15.817 1.00 88.62 69 ALA A N 1
ATOM 543 C CA . ALA A 1 69 ? 14.520 -2.059 -14.566 1.00 88.62 69 ALA A CA 1
ATOM 544 C C . ALA A 1 69 ? 14.663 -1.036 -13.422 1.00 88.62 69 ALA A C 1
ATOM 546 O O . ALA A 1 69 ? 14.556 -1.381 -12.244 1.00 88.62 69 ALA A O 1
ATOM 547 N N . VAL A 1 70 ? 14.970 0.231 -13.719 1.00 88.44 70 VAL A N 1
ATOM 548 C CA . VAL A 1 70 ? 14.953 1.305 -12.707 1.00 88.44 70 VAL A CA 1
ATOM 549 C C . VAL A 1 70 ? 13.518 1.653 -12.307 1.00 88.44 70 VAL A C 1
ATOM 551 O O . VAL A 1 70 ? 13.243 1.785 -11.114 1.00 88.44 70 VAL A O 1
ATOM 554 N N . SER A 1 71 ? 12.612 1.770 -13.280 1.00 87.94 71 SER A N 1
ATOM 555 C CA . SER A 1 71 ? 11.190 2.033 -13.042 1.00 87.94 71 SER A CA 1
ATOM 556 C C . SER A 1 71 ? 10.557 0.945 -12.172 1.00 87.94 71 SER A C 1
ATOM 558 O O . SER A 1 71 ? 9.943 1.267 -11.155 1.00 87.94 71 SER A O 1
ATOM 560 N N . ASP A 1 72 ? 10.769 -0.327 -12.497 1.00 87.06 72 ASP A N 1
ATOM 561 C CA . ASP A 1 72 ? 10.173 -1.452 -11.772 1.00 87.06 72 ASP A CA 1
ATOM 562 C C . ASP A 1 72 ? 10.662 -1.508 -10.327 1.00 87.06 72 ASP A C 1
ATOM 564 O O . ASP A 1 72 ? 9.852 -1.476 -9.403 1.00 87.06 72 ASP A O 1
ATOM 568 N N . ARG A 1 73 ? 11.980 -1.413 -10.108 1.00 85.75 73 ARG A N 1
ATOM 569 C CA . ARG A 1 73 ? 12.546 -1.336 -8.751 1.00 85.75 73 ARG A CA 1
ATOM 570 C C . ARG A 1 73 ? 12.000 -0.156 -7.951 1.00 85.75 73 ARG A C 1
ATOM 572 O O . ARG A 1 73 ? 11.781 -0.274 -6.748 1.00 85.75 73 ARG A O 1
ATOM 579 N N . SER A 1 74 ? 11.779 0.991 -8.597 1.00 84.12 74 SER A N 1
ATOM 580 C CA . SER A 1 74 ? 11.208 2.165 -7.927 1.00 84.12 74 SER A CA 1
ATOM 581 C C . SER A 1 74 ? 9.749 1.940 -7.519 1.00 84.12 74 SER A C 1
ATOM 583 O O . SER A 1 74 ? 9.351 2.313 -6.414 1.00 84.12 74 SER A O 1
ATOM 585 N N . ARG A 1 75 ? 8.968 1.272 -8.378 1.00 85.12 75 ARG A N 1
ATOM 586 C CA . ARG A 1 75 ? 7.572 0.906 -8.129 1.00 85.12 75 ARG A CA 1
ATOM 587 C C . ARG A 1 75 ? 7.468 -0.101 -6.986 1.00 85.12 75 ARG A C 1
ATOM 589 O O . ARG A 1 75 ? 6.653 0.097 -6.089 1.00 85.12 75 ARG A O 1
ATOM 596 N N . GLU A 1 76 ? 8.303 -1.136 -6.984 1.00 86.88 76 GLU A N 1
ATOM 597 C CA . GLU A 1 76 ? 8.347 -2.132 -5.910 1.00 86.88 76 GLU A CA 1
ATOM 598 C C . GLU A 1 76 ? 8.715 -1.511 -4.564 1.00 86.88 76 GLU A C 1
ATOM 600 O O . GLU A 1 76 ? 8.025 -1.726 -3.566 1.00 86.88 76 GLU A O 1
ATOM 605 N N . ALA A 1 77 ? 9.779 -0.701 -4.538 1.00 87.00 77 ALA A N 1
ATOM 606 C CA . ALA A 1 77 ? 10.224 -0.027 -3.325 1.00 87.00 77 ALA A CA 1
ATOM 607 C C . ALA A 1 77 ? 9.129 0.891 -2.763 1.00 87.00 77 ALA A C 1
ATOM 609 O O . ALA A 1 77 ? 8.886 0.897 -1.554 1.00 87.00 77 ALA A O 1
ATOM 610 N N . PHE A 1 78 ? 8.428 1.619 -3.637 1.00 87.44 78 PHE A N 1
ATOM 611 C CA . PHE A 1 78 ? 7.297 2.455 -3.249 1.00 87.44 78 PHE A CA 1
ATOM 612 C C . PHE A 1 78 ? 6.163 1.634 -2.623 1.00 87.44 78 PHE A C 1
ATOM 614 O O . PHE A 1 78 ? 5.718 1.948 -1.518 1.00 87.44 78 PHE A O 1
ATOM 621 N N . LEU A 1 79 ? 5.715 0.565 -3.289 1.00 88.75 79 LEU A N 1
ATOM 622 C CA . LEU A 1 79 ? 4.618 -0.271 -2.793 1.00 88.75 79 LEU A CA 1
ATOM 623 C C . LEU A 1 79 ? 4.971 -0.943 -1.461 1.00 88.75 79 LEU A C 1
ATOM 625 O O . LEU A 1 79 ? 4.160 -0.926 -0.533 1.00 88.75 79 LEU A O 1
ATOM 629 N N . SER A 1 80 ? 6.193 -1.462 -1.336 1.00 88.50 80 SER A N 1
ATOM 630 C CA . SER A 1 80 ? 6.696 -2.049 -0.093 1.00 88.50 80 SER A CA 1
ATOM 631 C C . SER A 1 80 ? 6.699 -1.035 1.059 1.00 88.50 80 SER A C 1
ATOM 633 O O . SER A 1 80 ? 6.132 -1.313 2.121 1.00 88.50 80 SER A O 1
ATOM 635 N N . SER A 1 81 ? 7.238 0.174 0.842 1.00 86.06 81 SER A N 1
ATOM 636 C CA . SER A 1 81 ? 7.247 1.244 1.855 1.00 86.06 81 SER A CA 1
ATOM 637 C C . SER A 1 81 ? 5.835 1.606 2.307 1.00 86.06 81 SER A C 1
ATOM 639 O O . SER A 1 81 ? 5.546 1.604 3.503 1.00 86.06 81 SER A O 1
ATOM 641 N N . MET A 1 82 ? 4.924 1.835 1.356 1.00 89.81 82 MET A N 1
ATOM 642 C CA . MET A 1 82 ? 3.529 2.159 1.658 1.00 89.81 82 MET A CA 1
ATOM 643 C C . MET A 1 82 ? 2.847 1.044 2.452 1.00 89.81 82 MET A C 1
ATOM 645 O O . MET A 1 82 ? 2.126 1.325 3.404 1.00 89.81 82 MET A O 1
ATOM 649 N N . SER A 1 83 ? 3.105 -0.227 2.134 1.00 90.38 83 SER A N 1
ATOM 650 C CA . SER A 1 83 ? 2.563 -1.338 2.919 1.00 90.38 83 SER A CA 1
ATOM 651 C C . SER A 1 83 ? 3.039 -1.312 4.373 1.00 90.38 83 SER A C 1
ATOM 653 O O . SER A 1 83 ? 2.233 -1.469 5.292 1.00 90.38 83 SER A O 1
ATOM 655 N N . HIS A 1 84 ? 4.330 -1.075 4.613 1.00 91.81 84 HIS A N 1
ATOM 656 C CA . HIS A 1 84 ? 4.865 -0.956 5.971 1.00 91.81 84 HIS A CA 1
ATOM 657 C C . HIS A 1 84 ? 4.271 0.234 6.734 1.00 91.81 84 HIS A C 1
ATOM 659 O O . HIS A 1 84 ? 3.895 0.093 7.903 1.00 91.81 84 HIS A O 1
ATOM 665 N N . GLU A 1 85 ? 4.128 1.377 6.069 1.00 93.38 85 GLU A N 1
ATOM 666 C CA . GLU A 1 85 ? 3.520 2.574 6.648 1.00 93.38 85 GLU A CA 1
ATOM 667 C C . GLU A 1 85 ? 2.033 2.391 6.951 1.00 93.38 85 GLU A C 1
ATOM 669 O O . GLU A 1 85 ? 1.563 2.930 7.946 1.00 93.38 85 GLU A O 1
ATOM 674 N N . LEU A 1 86 ? 1.304 1.597 6.160 1.00 91.75 86 LEU A N 1
ATOM 675 C CA . LEU A 1 86 ? -0.109 1.282 6.394 1.00 91.75 86 LEU A CA 1
ATOM 676 C C . LEU A 1 86 ? -0.312 0.208 7.470 1.00 91.75 86 LEU A C 1
ATOM 678 O O . LEU A 1 86 ? -1.269 0.290 8.241 1.00 91.75 86 LEU A O 1
ATOM 682 N N . ARG A 1 87 ? 0.591 -0.776 7.575 1.00 90.50 87 ARG A N 1
ATOM 683 C CA . ARG A 1 87 ? 0.533 -1.843 8.594 1.00 90.50 87 ARG A CA 1
ATOM 684 C C . ARG A 1 87 ? 0.495 -1.286 10.012 1.00 90.50 87 ARG A C 1
ATOM 686 O O . ARG A 1 87 ? -0.260 -1.780 10.840 1.00 90.50 87 ARG A O 1
ATOM 693 N N . THR A 1 88 ? 1.286 -0.255 10.293 1.00 92.44 88 THR A N 1
ATOM 694 C CA . THR A 1 88 ? 1.401 0.329 11.639 1.00 92.44 88 THR A CA 1
ATOM 695 C C . THR A 1 88 ? 0.086 0.947 12.151 1.00 92.44 88 THR A C 1
ATOM 697 O O . THR A 1 88 ? -0.411 0.493 13.184 1.00 92.44 88 THR A O 1
ATOM 700 N N . PRO A 1 89 ? -0.532 1.932 11.467 1.00 93.06 89 PRO A N 1
ATOM 701 C CA . PRO A 1 89 ? -1.808 2.501 11.891 1.00 93.06 89 PRO A CA 1
ATOM 702 C C . PRO A 1 89 ? -2.950 1.481 11.821 1.00 93.06 89 PRO A C 1
ATOM 704 O O . PRO A 1 89 ? -3.829 1.503 12.679 1.00 93.06 89 PRO A O 1
ATOM 707 N N . LEU A 1 90 ? -2.933 0.554 10.856 1.00 93.44 90 LEU A N 1
ATOM 708 C CA . LEU A 1 90 ? -3.968 -0.472 10.740 1.00 93.44 90 LEU A CA 1
ATOM 709 C C . LEU A 1 90 ? -3.924 -1.464 11.908 1.00 93.44 90 LEU A C 1
ATOM 711 O O . LEU A 1 90 ? -4.958 -1.742 12.510 1.00 93.44 90 LEU A O 1
ATOM 715 N N . ASN A 1 91 ? -2.730 -1.926 12.289 1.00 92.00 91 ASN A N 1
ATOM 716 C CA . ASN A 1 91 ? -2.545 -2.778 13.463 1.00 92.00 91 ASN A CA 1
ATOM 717 C C . ASN A 1 91 ? -2.974 -2.070 14.751 1.00 92.00 91 ASN A C 1
ATOM 719 O O . ASN A 1 91 ? -3.561 -2.709 15.620 1.00 92.00 91 ASN A O 1
ATOM 723 N N . ALA A 1 92 ? -2.736 -0.759 14.867 1.00 95.12 92 ALA A N 1
ATOM 724 C CA . ALA A 1 92 ? -3.226 0.018 16.002 1.00 95.12 92 ALA A CA 1
ATOM 725 C C . ALA A 1 92 ? -4.765 0.045 16.050 1.00 95.12 92 ALA A C 1
ATOM 727 O O . ALA A 1 92 ? -5.346 -0.236 17.095 1.00 95.12 92 ALA A O 1
ATOM 728 N N . ILE A 1 93 ? -5.435 0.310 14.920 1.00 94.06 93 ILE A N 1
ATOM 729 C CA . ILE A 1 93 ? -6.906 0.301 14.822 1.00 94.06 93 ILE A CA 1
ATOM 730 C C . ILE A 1 93 ? -7.475 -1.081 15.171 1.00 94.06 93 ILE A C 1
ATOM 732 O O . ILE A 1 93 ? -8.412 -1.172 15.964 1.00 94.06 93 ILE A O 1
ATOM 736 N N . MET A 1 94 ? -6.893 -2.154 14.627 1.00 95.19 94 MET A N 1
ATOM 737 C CA . MET A 1 94 ? -7.306 -3.524 14.944 1.00 95.19 94 MET A CA 1
ATOM 738 C C . MET A 1 94 ? -7.107 -3.836 16.430 1.00 95.19 94 MET A C 1
ATOM 740 O O . MET A 1 94 ? -8.013 -4.382 17.055 1.00 95.19 94 MET A O 1
ATOM 744 N N . GLY A 1 95 ? -5.974 -3.432 17.010 1.00 94.00 95 GLY A N 1
ATOM 745 C CA . GLY A 1 95 ? -5.691 -3.590 18.435 1.00 94.00 95 GLY A CA 1
ATOM 746 C C . GLY A 1 95 ? -6.714 -2.879 19.318 1.00 94.00 95 GLY A C 1
ATOM 747 O O . GLY A 1 95 ? -7.274 -3.497 20.217 1.00 94.00 95 GLY A O 1
ATOM 748 N N . PHE A 1 96 ? -7.045 -1.618 19.020 1.00 94.62 96 PHE A N 1
ATOM 749 C CA . PHE A 1 96 ? -8.086 -0.893 19.757 1.00 94.62 96 PHE A CA 1
ATOM 750 C C . PHE A 1 96 ? -9.460 -1.549 19.617 1.00 94.62 96 PHE A C 1
ATOM 752 O O . PHE A 1 96 ? -10.179 -1.676 20.606 1.00 94.62 96 PHE A O 1
ATOM 759 N N . SER A 1 97 ? -9.814 -2.003 18.413 1.00 96.38 97 SER A N 1
ATOM 760 C CA . SER A 1 97 ? -11.078 -2.707 18.196 1.00 96.38 97 SER A CA 1
ATOM 761 C C . SER A 1 97 ? -11.143 -4.046 18.940 1.00 96.38 97 SER A C 1
ATOM 763 O O . SER A 1 97 ? -12.197 -4.389 19.467 1.00 96.38 97 SER A O 1
ATOM 765 N N . GLU A 1 98 ? -10.022 -4.764 19.072 1.00 95.19 98 GLU A N 1
ATOM 766 C CA . GLU A 1 98 ? -9.959 -6.000 19.858 1.00 95.19 98 GLU A CA 1
ATOM 767 C C . GLU A 1 98 ? -10.090 -5.710 21.354 1.00 95.19 98 GLU A C 1
ATOM 769 O O . GLU A 1 98 ? -10.945 -6.289 22.015 1.00 95.19 98 GLU A O 1
ATOM 774 N N . MET A 1 99 ? -9.353 -4.723 21.870 1.00 94.25 99 MET A N 1
ATOM 775 C CA . MET A 1 99 ? -9.463 -4.298 23.271 1.00 94.25 99 MET A CA 1
ATOM 776 C C . MET A 1 99 ? -10.888 -3.859 23.643 1.00 94.25 99 MET A C 1
ATOM 778 O O . MET A 1 99 ? -11.338 -4.087 24.767 1.00 94.25 99 MET A O 1
ATOM 782 N N . MET A 1 100 ? -11.605 -3.231 22.704 1.00 94.56 100 MET A N 1
ATOM 783 C CA . MET A 1 100 ? -13.013 -2.863 22.865 1.00 94.56 100 MET A CA 1
ATOM 784 C C . MET A 1 100 ? -13.940 -4.084 22.914 1.00 94.56 100 MET A C 1
ATOM 786 O O . MET A 1 100 ? -14.880 -4.089 23.707 1.00 94.56 100 MET A O 1
ATOM 790 N N . LYS A 1 101 ? -13.687 -5.114 22.094 1.00 91.38 101 LYS A N 1
ATOM 791 C CA . LYS A 1 101 ? -14.450 -6.376 22.112 1.00 91.38 101 LYS A CA 1
ATOM 792 C C . LYS A 1 101 ? -14.215 -7.162 23.397 1.00 91.38 101 LYS A C 1
ATOM 794 O O . LYS A 1 101 ? -15.167 -7.696 23.957 1.00 91.38 101 LYS A O 1
ATOM 799 N N . GLU A 1 102 ? -12.963 -7.216 23.847 1.00 92.31 102 GLU A N 1
ATOM 800 C CA . GLU A 1 102 ? -12.530 -7.921 25.058 1.00 92.31 102 GLU A CA 1
ATOM 801 C C . GLU A 1 102 ? -12.941 -7.203 26.351 1.00 92.31 102 GLU A C 1
ATOM 803 O O . GLU A 1 102 ? -12.844 -7.780 27.432 1.00 92.31 102 GLU A O 1
ATOM 808 N N . GLY A 1 103 ? -13.401 -5.950 26.265 1.00 92.75 103 GLY A N 1
ATOM 809 C CA . GLY A 1 103 ? -13.839 -5.187 27.431 1.00 92.75 103 GLY A CA 1
ATOM 810 C C . GLY A 1 103 ? -12.704 -4.888 28.412 1.00 92.75 103 GLY A C 1
ATOM 811 O O . GLY A 1 103 ? -12.930 -4.851 29.620 1.00 92.75 103 GLY A O 1
ATOM 812 N N . VAL A 1 104 ? -11.479 -4.655 27.915 1.00 91.88 104 VAL A N 1
ATOM 813 C CA . VAL A 1 104 ? -10.268 -4.437 28.743 1.00 91.88 104 VAL A CA 1
ATOM 814 C C . VAL A 1 104 ? -10.444 -3.302 29.767 1.00 91.88 104 VAL A C 1
ATOM 816 O O . VAL A 1 104 ? -9.856 -3.339 30.846 1.00 91.88 104 VAL A O 1
ATOM 819 N N . PHE A 1 105 ? -11.281 -2.310 29.455 1.00 90.50 105 PHE A N 1
ATOM 820 C CA . PHE A 1 105 ? -11.614 -1.181 30.334 1.00 90.50 105 PHE A CA 1
ATOM 821 C C . PHE A 1 105 ? -13.060 -1.217 30.864 1.00 90.50 105 PHE A C 1
ATOM 823 O O . PHE A 1 105 ? -13.562 -0.205 31.349 1.00 90.50 105 PHE A O 1
ATOM 830 N N . GLY A 1 106 ? -13.722 -2.371 30.782 1.00 91.38 106 GLY A N 1
ATOM 831 C CA . GLY A 1 106 ? -15.139 -2.559 31.082 1.00 91.38 106 GLY A CA 1
ATOM 832 C C . GLY A 1 106 ? -15.944 -2.962 29.847 1.00 91.38 106 GLY A C 1
ATOM 833 O O . GLY A 1 106 ? -15.549 -2.699 28.709 1.00 91.38 106 GLY A O 1
ATOM 834 N N . GLU A 1 107 ? -17.079 -3.620 30.077 1.00 90.44 107 GLU A N 1
ATOM 835 C CA . GLU A 1 107 ? -17.982 -4.032 29.003 1.00 90.44 107 GLU A CA 1
ATOM 836 C C . GLU A 1 107 ? -18.655 -2.823 28.342 1.00 90.44 107 GLU A C 1
ATOM 838 O O . GLU A 1 107 ? -19.015 -1.837 28.990 1.00 90.44 107 GLU A O 1
ATOM 843 N N . LEU A 1 108 ? -18.861 -2.914 27.029 1.00 90.62 108 LEU A N 1
ATOM 844 C CA . LEU A 1 108 ? -19.649 -1.935 26.290 1.00 90.62 108 LEU A CA 1
ATOM 845 C C . LEU A 1 108 ? -21.136 -2.147 26.604 1.00 90.62 108 LEU A C 1
ATOM 847 O O . LEU A 1 108 ? -21.716 -3.144 26.182 1.00 90.62 108 LEU A O 1
ATOM 851 N N . GLU A 1 109 ? -21.761 -1.186 27.292 1.00 91.38 109 GLU A N 1
ATOM 852 C CA . GLU A 1 109 ? -23.175 -1.263 27.709 1.00 91.38 109 GLU A CA 1
ATOM 853 C C . GLU A 1 109 ? -24.135 -1.514 26.537 1.00 91.38 109 GLU A C 1
ATOM 855 O O . GLU A 1 109 ? -25.139 -2.214 26.673 1.00 91.38 109 GLU A O 1
ATOM 860 N N . ASN A 1 110 ? -23.836 -0.932 25.369 1.00 93.38 110 ASN A N 1
ATOM 861 C CA . ASN A 1 110 ? -24.628 -1.131 24.164 1.00 93.38 110 ASN A CA 1
ATOM 862 C C . ASN A 1 110 ? -24.002 -2.233 23.287 1.00 93.38 110 ASN A C 1
ATOM 864 O O . ASN A 1 110 ? -22.912 -2.021 22.739 1.00 93.38 110 ASN A O 1
ATOM 868 N N . PRO A 1 111 ? -24.709 -3.354 23.042 1.00 92.12 111 PRO A N 1
ATOM 869 C CA . PRO A 1 111 ? -24.194 -4.463 22.234 1.00 92.12 111 PRO A CA 1
ATOM 870 C C . PRO A 1 111 ? -23.877 -4.063 20.783 1.00 92.12 111 PRO A C 1
ATOM 872 O O . PRO A 1 111 ? -23.032 -4.680 20.138 1.00 92.12 111 PRO A O 1
ATOM 875 N N . THR A 1 112 ? -24.493 -2.993 20.275 1.00 95.06 112 THR A N 1
ATOM 876 C CA . THR A 1 112 ? -24.217 -2.447 18.936 1.00 95.06 112 THR A CA 1
ATOM 877 C C . THR A 1 112 ? -22.774 -1.957 18.813 1.00 95.06 112 THR A C 1
ATOM 879 O O . THR A 1 112 ? -22.146 -2.145 17.774 1.00 95.06 112 THR A O 1
ATOM 882 N N . TYR A 1 113 ? -22.210 -1.364 19.872 1.00 94.62 113 TYR A N 1
ATOM 883 C CA . TYR A 1 113 ? -20.817 -0.912 19.847 1.00 94.62 113 TYR A CA 1
ATOM 884 C C . TYR A 1 113 ? -19.835 -2.082 19.825 1.00 94.62 113 TYR A C 1
ATOM 886 O O . TYR A 1 113 ? -18.809 -1.991 19.153 1.00 94.62 113 TYR A O 1
ATOM 894 N N . ASN A 1 114 ? -20.169 -3.196 20.485 1.00 93.25 114 ASN A N 1
ATOM 895 C CA . ASN A 1 114 ? -19.374 -4.419 20.392 1.00 93.25 114 ASN A CA 1
ATOM 896 C C . ASN A 1 114 ? -19.400 -4.975 18.954 1.00 93.25 114 ASN A C 1
ATOM 898 O O . ASN A 1 114 ? -18.348 -5.261 18.384 1.00 93.25 114 ASN A O 1
ATOM 902 N N . ALA A 1 115 ? -20.573 -4.996 18.310 1.00 95.00 115 ALA A N 1
ATOM 903 C CA . ALA A 1 115 ? -20.680 -5.375 16.901 1.00 95.00 115 ALA A CA 1
ATOM 904 C C . ALA A 1 115 ? -19.817 -4.479 15.993 1.00 95.00 115 ALA A C 1
ATOM 906 O O . ALA A 1 115 ? -19.068 -4.987 15.162 1.00 95.00 115 ALA A O 1
ATOM 907 N N . TYR A 1 116 ? -19.848 -3.153 16.174 1.00 96.50 116 TYR A N 1
ATOM 908 C CA . TYR A 1 116 ? -19.000 -2.230 15.406 1.00 96.50 116 TYR A CA 1
ATOM 909 C C . TYR A 1 116 ? -17.507 -2.473 15.621 1.00 96.50 116 TYR A C 1
ATOM 911 O O . TYR A 1 116 ? -16.751 -2.441 14.652 1.00 96.50 116 TYR A O 1
ATOM 919 N N . ALA A 1 117 ? -17.084 -2.757 16.853 1.00 95.56 117 ALA A N 1
ATOM 920 C CA . ALA A 1 117 ? -15.710 -3.147 17.146 1.00 95.56 117 ALA A CA 1
ATOM 921 C C . ALA A 1 117 ? -15.314 -4.407 16.354 1.00 95.56 117 ALA A C 1
ATOM 923 O O . ALA A 1 117 ? -14.263 -4.433 15.715 1.00 95.56 117 ALA A O 1
ATOM 924 N N . GLY A 1 118 ? -16.205 -5.404 16.297 1.00 95.44 118 GLY A N 1
ATOM 925 C CA . GLY A 1 118 ? -16.071 -6.578 15.429 1.00 95.44 118 GLY A CA 1
ATOM 926 C C . GLY A 1 118 ? -15.905 -6.222 13.950 1.00 95.44 118 GLY A C 1
ATOM 927 O O . GLY A 1 118 ? -14.939 -6.649 13.319 1.00 95.44 118 GLY A O 1
ATOM 928 N N . HIS A 1 119 ? -16.787 -5.380 13.409 1.00 97.19 119 HIS A N 1
ATOM 929 C CA . HIS A 1 119 ? -16.727 -4.952 12.008 1.00 97.19 119 HIS A CA 1
ATOM 930 C C . HIS A 1 119 ? -15.441 -4.186 11.666 1.00 97.19 119 HIS A C 1
ATOM 932 O O . HIS A 1 119 ? -14.881 -4.387 10.586 1.00 97.19 119 HIS A O 1
ATOM 938 N N . ILE A 1 120 ? -14.962 -3.316 12.563 1.00 96.56 120 ILE A N 1
ATOM 939 C CA . ILE A 1 120 ? -13.693 -2.592 12.392 1.00 96.56 120 ILE A CA 1
ATOM 940 C C . ILE A 1 120 ? -12.531 -3.586 12.332 1.00 96.56 120 ILE A C 1
ATOM 942 O O . ILE A 1 120 ? -11.692 -3.486 11.435 1.00 96.56 120 ILE A O 1
ATOM 946 N N . HIS A 1 121 ? -12.512 -4.567 13.238 1.00 95.94 121 HIS A N 1
ATOM 947 C CA . HIS A 1 121 ? -11.470 -5.587 13.285 1.00 95.94 121 HIS A CA 1
ATOM 948 C C . HIS A 1 121 ? -11.434 -6.434 12.004 1.00 95.94 121 HIS A C 1
ATOM 950 O O . HIS A 1 121 ? -10.391 -6.550 11.357 1.00 95.94 121 HIS A O 1
ATOM 956 N N . GLU A 1 122 ? -12.581 -6.982 11.589 1.00 96.38 122 GLU A N 1
ATOM 957 C CA . GLU A 1 122 ? -12.696 -7.785 10.363 1.00 96.38 122 GLU A CA 1
ATOM 958 C C . GLU A 1 122 ? -12.318 -6.986 9.114 1.00 96.38 122 GLU A C 1
ATOM 960 O O . GLU A 1 122 ? -11.592 -7.480 8.248 1.00 96.38 122 GLU A O 1
ATOM 965 N N . SER A 1 123 ? -12.766 -5.731 9.027 1.00 95.62 123 SER A N 1
ATOM 966 C CA . SER A 1 123 ? -12.444 -4.854 7.898 1.00 95.62 123 SER A CA 1
ATOM 967 C C . SER A 1 123 ? -10.949 -4.550 7.835 1.00 95.62 123 SER A C 1
ATOM 969 O O . SER A 1 123 ? -10.370 -4.572 6.747 1.00 95.62 123 SER A O 1
ATOM 971 N N . GLY A 1 124 ? -10.312 -4.310 8.986 1.00 94.62 124 GLY A N 1
ATOM 972 C CA . GLY A 1 124 ? -8.870 -4.094 9.073 1.00 94.62 124 GLY A CA 1
ATOM 973 C C . GLY A 1 124 ? -8.075 -5.318 8.623 1.00 94.62 124 GLY A C 1
ATOM 974 O O . GLY A 1 124 ? -7.184 -5.200 7.784 1.00 94.62 124 GLY A O 1
ATOM 975 N N . SER A 1 125 ? -8.469 -6.505 9.087 1.00 93.12 125 SER A N 1
ATOM 976 C CA . SER A 1 125 ? -7.849 -7.770 8.682 1.00 93.12 125 SER A CA 1
ATOM 977 C C . SER A 1 125 ? -8.016 -8.037 7.178 1.00 93.12 125 SER A C 1
ATOM 979 O O . SER A 1 125 ? -7.044 -8.324 6.476 1.00 93.12 125 SER A O 1
ATOM 981 N N . SER A 1 126 ? -9.226 -7.834 6.638 1.00 94.69 126 SER A N 1
ATOM 982 C CA . SER A 1 126 ? -9.497 -7.969 5.200 1.00 94.69 126 SER A CA 1
ATOM 983 C C . SER A 1 126 ? -8.672 -6.995 4.355 1.00 94.69 126 SER A C 1
ATOM 985 O O . SER A 1 126 ? -8.180 -7.363 3.286 1.00 94.69 126 SER A O 1
ATOM 987 N N . LEU A 1 127 ? -8.519 -5.749 4.809 1.00 93.94 127 LEU A N 1
ATOM 988 C CA . LEU A 1 127 ? -7.716 -4.750 4.111 1.00 93.94 127 LEU A CA 1
ATOM 989 C C . LEU A 1 127 ? -6.231 -5.124 4.110 1.00 93.94 127 LEU A C 1
ATOM 991 O O . LEU A 1 127 ? -5.585 -5.012 3.070 1.00 93.94 127 LEU A O 1
ATOM 995 N N . LEU A 1 128 ? -5.704 -5.608 5.238 1.00 91.75 128 LEU A N 1
ATOM 996 C CA . LEU A 1 128 ? -4.317 -6.056 5.334 1.00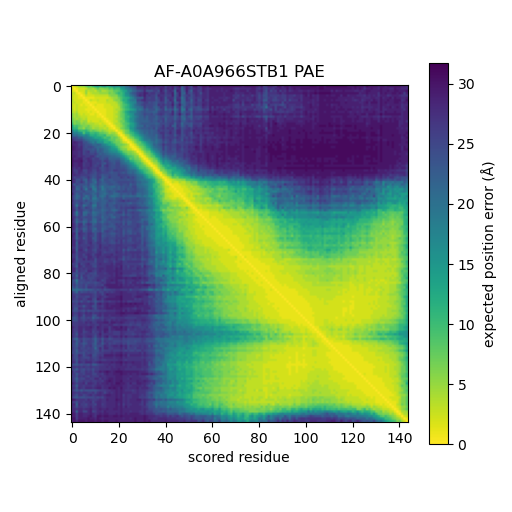 91.75 128 LEU A CA 1
ATOM 997 C C . LEU A 1 128 ? -4.028 -7.213 4.365 1.00 91.75 128 LEU A C 1
ATOM 999 O O . LEU A 1 128 ? -2.995 -7.201 3.700 1.00 91.75 128 LEU A O 1
ATOM 1003 N N . GLY A 1 129 ? -4.962 -8.162 4.240 1.00 91.44 129 GLY A N 1
ATOM 1004 C CA . GLY A 1 129 ? -4.884 -9.244 3.255 1.00 91.44 129 GLY A CA 1
ATOM 1005 C C . GLY A 1 129 ? -4.772 -8.717 1.823 1.00 91.44 129 GLY A C 1
ATOM 1006 O O . GLY A 1 129 ? -3.809 -9.025 1.132 1.00 91.44 129 GLY A O 1
ATOM 1007 N N . LYS A 1 130 ? -5.676 -7.815 1.419 1.00 93.00 130 LYS A N 1
ATOM 1008 C CA . LYS A 1 130 ? -5.655 -7.202 0.075 1.00 93.00 130 LYS A CA 1
ATOM 1009 C C . LYS A 1 130 ? -4.362 -6.434 -0.214 1.00 93.00 130 LYS A C 1
ATOM 1011 O O . LYS A 1 130 ? -3.894 -6.426 -1.348 1.00 93.00 130 LYS A O 1
ATOM 1016 N N . ILE A 1 131 ? -3.800 -5.762 0.793 1.00 89.25 131 ILE A N 1
ATOM 1017 C CA . ILE A 1 131 ? -2.512 -5.065 0.665 1.00 89.25 131 ILE A CA 1
ATOM 1018 C C . ILE A 1 131 ? -1.385 -6.070 0.400 1.00 89.25 131 ILE A C 1
ATOM 1020 O O . ILE A 1 131 ? -0.530 -5.798 -0.438 1.00 89.25 131 ILE A O 1
ATOM 1024 N N . ASN A 1 132 ? -1.379 -7.213 1.090 1.00 88.62 132 ASN A N 1
ATOM 1025 C CA . ASN A 1 132 ? -0.382 -8.259 0.864 1.00 88.62 132 ASN A CA 1
ATOM 1026 C C . ASN A 1 132 ? -0.524 -8.875 -0.535 1.00 88.62 132 ASN A C 1
ATOM 1028 O O . ASN A 1 132 ? 0.468 -8.946 -1.247 1.00 88.62 132 ASN A O 1
ATOM 1032 N N . ASP A 1 133 ? -1.744 -9.196 -0.974 1.00 90.75 133 ASP A N 1
ATOM 1033 C CA . ASP A 1 133 ? -1.980 -9.748 -2.316 1.00 90.75 133 ASP A CA 1
ATOM 1034 C C . ASP A 1 133 ? -1.467 -8.803 -3.423 1.00 90.75 133 ASP A C 1
ATOM 1036 O O . ASP A 1 133 ? -0.890 -9.235 -4.421 1.00 90.75 133 ASP A O 1
ATOM 1040 N N . LEU A 1 134 ? -1.648 -7.487 -3.247 1.00 87.38 134 LEU A N 1
ATOM 1041 C CA . LEU A 1 134 ? -1.152 -6.482 -4.192 1.00 87.38 134 LEU A CA 1
ATOM 1042 C C . LEU A 1 134 ? 0.380 -6.426 -4.221 1.00 87.38 134 LEU A C 1
ATOM 1044 O O . LEU A 1 134 ? 0.963 -6.260 -5.295 1.00 87.38 134 LEU A O 1
ATOM 1048 N N . LEU A 1 135 ? 1.028 -6.554 -3.062 1.00 85.75 135 LEU A N 1
ATOM 1049 C CA . LEU A 1 135 ? 2.486 -6.628 -2.978 1.00 85.75 135 LEU A CA 1
ATOM 1050 C C . LEU A 1 135 ? 3.025 -7.879 -3.659 1.00 85.75 135 LEU A C 1
ATOM 1052 O O . LEU A 1 135 ? 3.998 -7.777 -4.398 1.00 85.75 135 LEU A O 1
ATOM 1056 N N . ASP A 1 136 ? 2.379 -9.024 -3.452 1.00 86.31 136 ASP A N 1
ATOM 1057 C CA . ASP A 1 136 ? 2.803 -10.288 -4.048 1.00 86.31 136 ASP A CA 1
ATOM 1058 C C . ASP A 1 136 ? 2.787 -10.195 -5.581 1.00 86.31 136 ASP A C 1
ATOM 1060 O O . ASP A 1 136 ? 3.752 -10.584 -6.235 1.00 86.31 136 ASP A O 1
ATOM 1064 N N . ILE A 1 137 ? 1.750 -9.583 -6.166 1.00 84.38 137 ILE A N 1
ATOM 1065 C CA . ILE A 1 137 ? 1.692 -9.310 -7.613 1.00 84.38 137 ILE A CA 1
ATOM 1066 C C . ILE A 1 137 ? 2.826 -8.371 -8.043 1.00 84.38 137 ILE A C 1
ATOM 1068 O O . ILE A 1 137 ? 3.487 -8.620 -9.050 1.00 84.38 137 ILE A O 1
ATOM 1072 N N . ALA A 1 138 ? 3.065 -7.298 -7.286 1.00 80.38 138 ALA A N 1
ATOM 1073 C CA . ALA A 1 138 ? 4.102 -6.326 -7.616 1.00 80.38 138 ALA A CA 1
ATOM 1074 C C . ALA A 1 138 ? 5.518 -6.924 -7.582 1.00 80.38 138 ALA A C 1
ATOM 1076 O O . ALA A 1 138 ? 6.342 -6.539 -8.405 1.00 80.38 138 ALA A O 1
ATOM 1077 N N . SER A 1 139 ? 5.778 -7.868 -6.673 1.00 75.75 139 SER A N 1
ATOM 1078 C CA . SER A 1 139 ? 7.060 -8.573 -6.568 1.00 75.75 139 SER A CA 1
ATOM 1079 C C . SER A 1 139 ? 7.243 -9.689 -7.601 1.00 75.75 139 SER A C 1
ATOM 1081 O O . SER A 1 139 ? 8.375 -10.047 -7.918 1.00 75.75 139 SER A O 1
ATOM 1083 N N . LEU A 1 140 ? 6.158 -10.254 -8.141 1.00 72.44 140 LEU A N 1
ATOM 1084 C CA . LEU A 1 140 ? 6.229 -11.247 -9.219 1.00 72.44 140 LEU A CA 1
ATOM 1085 C C . LEU A 1 140 ? 6.585 -10.609 -10.571 1.00 72.44 140 LEU A C 1
ATOM 1087 O O . LEU A 1 140 ? 7.346 -11.204 -11.332 1.00 72.44 140 LEU A O 1
ATOM 1091 N N . ASP A 1 141 ? 6.084 -9.402 -10.849 1.00 60.91 141 ASP A N 1
ATOM 1092 C CA . ASP A 1 141 ? 6.329 -8.686 -12.113 1.00 60.91 141 ASP A CA 1
ATOM 1093 C C . ASP A 1 141 ? 7.799 -8.258 -12.305 1.00 60.91 141 ASP A C 1
ATOM 1095 O O . ASP A 1 141 ? 8.238 -8.104 -13.440 1.00 60.91 141 ASP A O 1
ATOM 1099 N N . ALA A 1 142 ? 8.581 -8.075 -11.235 1.00 57.16 142 ALA A N 1
ATOM 1100 C CA . ALA A 1 142 ? 9.980 -7.636 -11.342 1.00 57.16 142 ALA A CA 1
ATOM 1101 C C . ALA A 1 142 ? 11.007 -8.781 -11.411 1.00 57.16 142 ALA A C 1
ATOM 1103 O O . ALA A 1 142 ? 12.203 -8.535 -11.583 1.00 57.16 142 ALA A O 1
ATOM 1104 N N . GLY A 1 143 ? 10.559 -10.028 -11.230 1.00 49.44 143 GLY A N 1
ATOM 1105 C CA . GLY A 1 143 ? 11.408 -11.223 -11.198 1.00 49.44 143 GLY A CA 1
ATOM 1106 C C . GLY A 1 143 ? 11.410 -12.061 -12.482 1.00 49.44 143 GLY A C 1
ATOM 1107 O O . GLY A 1 143 ? 11.993 -13.148 -12.467 1.00 49.44 143 GLY A O 1
ATOM 1108 N N . GLY A 1 144 ? 10.742 -11.601 -13.547 1.00 41.81 144 GLY A N 1
ATOM 1109 C CA . GLY A 1 144 ? 10.581 -12.298 -14.833 1.00 41.81 144 GLY A CA 1
ATOM 1110 C C . GLY A 1 144 ? 11.441 -11.746 -15.960 1.00 41.81 144 GLY A C 1
ATOM 1111 O O . GLY A 1 144 ? 11.580 -10.508 -16.046 1.00 41.81 144 GLY A O 1
#

Nearest PDB structures (foldseek):
  4tko-assembly1_B  TM=5.949E-01  e=1.733E+00  Aquifex aeolicus VF5
  5c21-assembly1_B  TM=2.970E-01  e=1.733E+00  Escherichia coli
  5c22-assembly3_C  TM=2.981E-01  e=3.075E+00  Escherichia coli
  5c22-assembly4_D  TM=2.899E-01  e=2.885E+00  Escherichia coli

pLDDT: mean 78.52, std 18.2, range [31.58, 97.19]

Secondary struc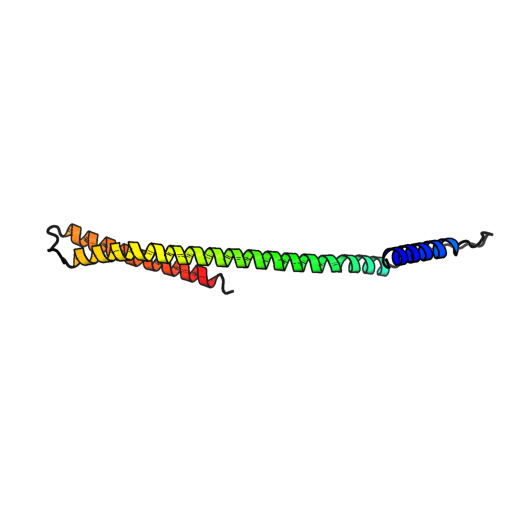ture (DSSP, 8-state):
--HHHHHHHHHHHHHHHHHS---------------PPPHHHHHHHHHHHHHHHHHHHHHHHHHHHHHHHHHHHHHHHHHHHHHHHHHHHHHHHHHHHHHHHHTBTB--SSHHHHHHHHHHHHHHHHHHHHHHHHHHHHHHHT--

Sequence (144 aa):
MFWLEFTREFYRLAEEKKQAATVPVAPPAAVGRETAVPRTATAFVAFLDTLPRLDTLQNRVKELEAALAVSDRSREAFLSSMSHELRTPLNAIMGFSEMMKEGVFGELENPTYNAYAGHIHESGSSLLGKINDLLDIASLDAGG

Mean predicted aligned error: 15.97 Å